Protein AF-A0A5Q4VCS9-F1 (afdb_monomer_lite)

Secondary structure (DSSP, 8-state):
-HHHHHHHHHHHHHHHHHHHHHHHHHH---SSHHHHHHHHHHHHHHHHHHHHIIIIIHHHPPPPP-----

InterPro domains:
  IPR027379 Cardiolipin synthase N-terminal [PF13396] (20-57)

Radius of gyration: 18.46 Å; chains: 1; bounding box: 35×26×57 Å

pLDDT: mean 89.22, std 8.26, range [62.69, 96.38]

Organism: NCBI:txid2586642

Sequence (70 aa):
METVLVWAGLGFLFLLLTNLAFFDVLRRDFGSRGKKVFWGFVALIPFIGCLIYAIIGIHMGRRIPEEPEA

Foldseek 3Di:
DVVVVVVVVVVVVLVVVLVVLVVCLVPDDPVDPVVSVVSNVVSCPSVVVVVCCVVPVVVVDDDDPPDPDD

Structure (mmCIF, N/CA/C/O backbone):
data_AF-A0A5Q4VCS9-F1
#
_entry.id   AF-A0A5Q4VCS9-F1
#
loop_
_atom_site.group_PDB
_atom_site.id
_atom_site.type_symbol
_atom_site.label_atom_id
_atom_site.label_alt_id
_atom_site.label_comp_id
_atom_site.label_asym_id
_atom_site.label_entity_id
_atom_site.label_seq_id
_atom_site.pdbx_PDB_ins_code
_atom_site.Cartn_x
_atom_site.Cartn_y
_atom_site.Cartn_z
_atom_site.occupancy
_atom_site.B_iso_or_equiv
_atom_site.auth_seq_id
_atom_site.auth_comp_id
_atom_site.auth_asym_id
_atom_site.auth_atom_id
_atom_site.pdbx_PDB_model_num
ATOM 1 N N . MET A 1 1 ? 14.339 -16.250 -15.655 1.00 70.56 1 MET A N 1
ATOM 2 C CA . MET A 1 1 ? 13.245 -16.836 -14.840 1.00 70.56 1 MET A CA 1
ATOM 3 C C . MET A 1 1 ? 13.423 -16.557 -13.350 1.00 70.56 1 MET A C 1
ATOM 5 O O . MET A 1 1 ? 12.460 -16.143 -12.721 1.00 70.56 1 MET A O 1
ATOM 9 N N . GLU A 1 2 ? 14.630 -16.704 -12.796 1.00 87.75 2 GLU A N 1
ATOM 10 C CA . GLU A 1 2 ? 14.908 -16.463 -11.366 1.00 87.75 2 GLU A CA 1
ATOM 11 C C . GLU A 1 2 ? 14.510 -15.061 -10.882 1.00 87.75 2 GLU A C 1
ATOM 13 O O . GLU A 1 2 ? 13.797 -14.932 -9.892 1.00 87.75 2 GLU A O 1
ATOM 18 N N . THR A 1 3 ? 14.865 -14.008 -11.626 1.00 92.31 3 THR A N 1
ATOM 19 C CA . THR A 1 3 ? 14.485 -12.623 -11.296 1.00 92.31 3 THR A CA 1
ATOM 20 C C . THR A 1 3 ? 12.970 -12.454 -11.177 1.00 92.31 3 THR A C 1
ATOM 22 O O . THR A 1 3 ? 12.488 -11.844 -10.229 1.00 92.31 3 THR A O 1
ATOM 25 N N . VAL A 1 4 ? 12.205 -13.039 -12.104 1.00 93.44 4 VAL A N 1
ATOM 26 C CA . VAL A 1 4 ? 10.736 -12.957 -12.105 1.00 93.44 4 VAL A CA 1
ATOM 27 C C . VAL A 1 4 ? 10.155 -13.650 -10.876 1.00 93.44 4 VAL A C 1
ATOM 29 O O . VAL A 1 4 ? 9.274 -13.090 -10.233 1.00 93.44 4 VAL A O 1
ATOM 32 N N . LEU A 1 5 ? 10.671 -14.828 -10.513 1.00 95.56 5 LEU A N 1
ATOM 33 C CA . LEU A 1 5 ? 10.245 -15.563 -9.318 1.00 95.56 5 LEU A CA 1
ATOM 34 C C . LEU A 1 5 ? 10.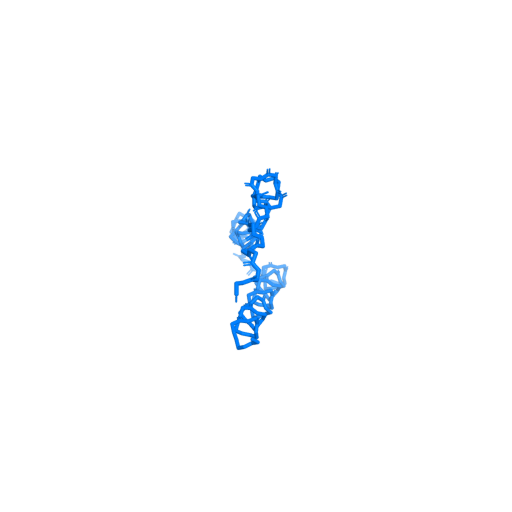516 -14.780 -8.029 1.00 95.56 5 LEU A C 1
ATOM 36 O O . LEU A 1 5 ? 9.640 -14.714 -7.168 1.00 95.56 5 LEU A O 1
ATOM 40 N N . VAL A 1 6 ? 11.688 -14.151 -7.910 1.00 95.75 6 VAL A N 1
ATOM 41 C CA . VAL A 1 6 ? 12.034 -13.315 -6.749 1.00 95.75 6 VAL A CA 1
ATOM 42 C C . VAL A 1 6 ? 11.076 -12.129 -6.630 1.00 95.75 6 VAL A C 1
ATOM 44 O O . VAL A 1 6 ? 10.497 -11.913 -5.564 1.00 95.75 6 VAL A O 1
ATOM 47 N N . TRP A 1 7 ? 10.854 -11.392 -7.721 1.00 94.44 7 TRP A N 1
ATOM 48 C CA . TRP A 1 7 ? 9.932 -10.253 -7.719 1.00 94.44 7 TRP A CA 1
ATOM 49 C C . TRP A 1 7 ? 8.481 -10.670 -7.465 1.00 94.44 7 TRP A C 1
ATOM 51 O O . TRP A 1 7 ? 7.783 -10.004 -6.702 1.00 94.44 7 TRP A O 1
ATOM 61 N N . ALA A 1 8 ? 8.034 -11.786 -8.044 1.00 94.69 8 ALA A N 1
ATOM 62 C CA . ALA A 1 8 ? 6.699 -12.326 -7.809 1.00 94.69 8 ALA A CA 1
ATOM 63 C C . ALA A 1 8 ? 6.507 -12.750 -6.344 1.00 94.69 8 ALA A C 1
ATOM 65 O O . ALA A 1 8 ? 5.494 -12.407 -5.736 1.00 94.69 8 ALA A O 1
ATOM 66 N N . GLY A 1 9 ? 7.491 -13.436 -5.753 1.00 96.38 9 GLY A N 1
ATOM 67 C CA . GLY A 1 9 ? 7.465 -13.831 -4.344 1.00 96.38 9 GLY A CA 1
ATOM 68 C C . GLY A 1 9 ? 7.437 -12.628 -3.399 1.00 96.38 9 GLY A C 1
ATOM 69 O O . GLY A 1 9 ? 6.636 -12.596 -2.464 1.00 96.38 9 GLY A O 1
ATOM 70 N N . LEU A 1 10 ? 8.248 -11.604 -3.679 1.00 95.00 10 LEU A N 1
ATOM 71 C CA . LEU A 1 10 ? 8.259 -10.365 -2.902 1.00 95.00 10 LEU A CA 1
ATOM 72 C C . LEU A 1 10 ? 6.928 -9.610 -3.020 1.00 95.00 10 LEU A C 1
ATOM 74 O O . LEU A 1 10 ? 6.385 -9.166 -2.009 1.00 95.00 10 LEU A O 1
ATOM 78 N N . GLY A 1 11 ? 6.375 -9.514 -4.232 1.00 93.00 11 GLY A N 1
ATOM 79 C CA . GLY A 1 11 ? 5.070 -8.901 -4.475 1.00 93.00 11 GLY A CA 1
ATOM 80 C C . GLY A 1 11 ? 3.938 -9.629 -3.748 1.00 93.00 11 GLY A C 1
ATOM 81 O O . GLY A 1 11 ? 3.097 -8.989 -3.118 1.00 93.00 11 GLY A O 1
ATOM 82 N N . PHE A 1 12 ? 3.950 -10.964 -3.762 1.00 95.25 12 PHE A N 1
ATOM 83 C CA . PHE A 1 12 ? 2.977 -11.774 -3.032 1.00 95.25 12 PHE A CA 1
ATOM 84 C C . PHE A 1 12 ? 3.081 -11.568 -1.515 1.00 95.25 12 PHE A C 1
ATOM 86 O O . PHE A 1 12 ? 2.070 -11.306 -0.861 1.00 95.25 12 PHE A O 1
ATOM 93 N N . LEU A 1 13 ? 4.294 -11.626 -0.954 1.00 95.81 13 LEU A N 1
ATOM 94 C CA . LEU A 1 13 ? 4.528 -11.384 0.472 1.00 95.81 13 LEU A CA 1
ATOM 95 C C . LEU A 1 13 ? 4.053 -9.984 0.884 1.00 95.81 13 LEU A C 1
ATOM 97 O O . LEU A 1 13 ? 3.367 -9.827 1.895 1.00 95.81 13 LEU A O 1
ATOM 101 N N . PHE A 1 14 ? 4.378 -8.974 0.079 1.00 93.94 14 PHE A N 1
ATOM 102 C CA . PHE A 1 14 ? 3.977 -7.591 0.309 1.00 93.94 14 PHE A CA 1
ATOM 103 C C . PHE A 1 14 ? 2.453 -7.412 0.291 1.00 93.94 14 PHE A C 1
ATOM 105 O O . PHE A 1 14 ? 1.891 -6.775 1.188 1.00 93.94 14 PHE A O 1
ATOM 112 N N . LEU A 1 15 ? 1.768 -8.021 -0.682 1.00 92.00 15 LEU A N 1
ATOM 113 C CA . LEU A 1 15 ? 0.307 -8.021 -0.761 1.00 92.00 15 LEU A CA 1
ATOM 114 C C . LEU A 1 15 ? -0.319 -8.682 0.473 1.00 92.00 15 LEU A C 1
ATOM 116 O O . LEU A 1 15 ? -1.289 -8.164 1.032 1.00 92.00 15 LEU A O 1
ATOM 120 N N . LEU A 1 16 ? 0.238 -9.810 0.913 1.00 95.94 16 LEU A N 1
ATOM 121 C CA . LEU A 1 16 ? -0.266 -10.568 2.054 1.00 95.94 16 LEU A CA 1
ATOM 122 C C . LEU A 1 16 ? -0.127 -9.761 3.354 1.00 95.94 16 LEU A C 1
ATOM 124 O O . LEU A 1 16 ? -1.112 -9.588 4.072 1.00 95.94 16 LEU A O 1
ATOM 128 N N . LEU A 1 17 ? 1.049 -9.181 3.612 1.00 95.50 17 LEU A N 1
ATOM 129 C CA . LEU A 1 17 ? 1.285 -8.321 4.779 1.00 95.50 17 LEU A CA 1
ATOM 130 C C . LEU A 1 17 ? 0.373 -7.091 4.790 1.00 95.50 17 LEU A C 1
ATOM 132 O O . LEU A 1 17 ? -0.176 -6.737 5.833 1.00 95.50 17 LEU A O 1
ATOM 136 N N . THR A 1 18 ? 0.166 -6.471 3.630 1.00 93.25 18 THR A N 1
ATOM 137 C CA . THR A 1 18 ? -0.703 -5.297 3.502 1.00 93.25 18 THR A CA 1
ATOM 138 C C . THR A 1 18 ? -2.159 -5.638 3.842 1.00 93.25 18 THR A C 1
ATOM 140 O O . THR A 1 18 ? -2.799 -4.922 4.613 1.00 93.25 18 THR A O 1
ATOM 143 N N . ASN A 1 19 ? -2.681 -6.761 3.337 1.00 94.56 19 ASN A N 1
ATOM 144 C CA . ASN A 1 19 ? -4.036 -7.215 3.669 1.00 94.56 19 ASN A CA 1
ATOM 145 C C . ASN A 1 19 ? -4.177 -7.591 5.153 1.00 94.56 19 ASN A C 1
ATOM 147 O O . ASN A 1 19 ? -5.187 -7.259 5.775 1.00 94.56 19 ASN A O 1
ATOM 151 N N . LEU A 1 20 ? -3.165 -8.235 5.746 1.00 96.06 20 LEU A N 1
ATOM 152 C CA . LEU A 1 20 ? -3.160 -8.529 7.182 1.00 96.06 20 LEU A CA 1
ATOM 153 C C . LEU A 1 20 ? -3.186 -7.248 8.022 1.00 96.06 20 LEU A C 1
ATOM 155 O O . LEU A 1 20 ? -3.958 -7.177 8.976 1.00 96.06 20 LEU A O 1
ATOM 159 N N . ALA A 1 21 ? -2.411 -6.225 7.649 1.00 95.12 21 ALA A N 1
ATOM 160 C CA . ALA A 1 21 ? -2.432 -4.931 8.328 1.00 95.12 21 ALA A CA 1
ATOM 161 C C . ALA A 1 21 ? -3.818 -4.272 8.251 1.00 95.12 21 ALA A C 1
ATOM 163 O O . ALA A 1 21 ? -4.320 -3.756 9.250 1.00 95.12 21 ALA A O 1
ATOM 164 N N . 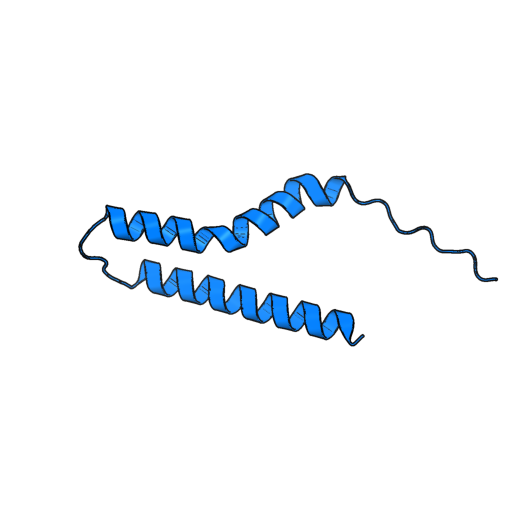PHE A 1 22 ? -4.481 -4.353 7.095 1.00 93.88 22 PHE A N 1
ATOM 165 C CA . PHE A 1 22 ? -5.860 -3.893 6.940 1.00 93.88 22 PHE A CA 1
ATOM 166 C C . PHE A 1 22 ? -6.832 -4.629 7.861 1.00 93.88 22 PHE A C 1
ATOM 168 O O . PHE A 1 22 ? -7.617 -3.993 8.569 1.00 93.88 22 PHE A O 1
ATOM 175 N N . PHE A 1 23 ? -6.777 -5.962 7.888 1.00 95.44 23 PHE A N 1
ATOM 176 C CA . PHE A 1 23 ? -7.633 -6.745 8.773 1.00 95.44 23 PHE A CA 1
ATOM 177 C C . PHE A 1 23 ? -7.358 -6.467 10.253 1.00 95.44 23 PHE A C 1
ATOM 179 O O . PHE A 1 23 ? -8.323 -6.393 11.018 1.00 95.44 23 PHE A O 1
ATOM 186 N N . ASP A 1 24 ? -6.096 -6.265 10.649 1.00 95.25 24 ASP A N 1
ATOM 187 C CA . ASP A 1 24 ? -5.743 -5.861 12.016 1.00 95.25 24 ASP A CA 1
ATOM 188 C C . ASP A 1 24 ? -6.398 -4.523 12.355 1.00 95.25 24 ASP A C 1
ATOM 190 O O . ASP A 1 24 ? -7.183 -4.450 13.295 1.00 95.25 24 ASP A O 1
ATOM 194 N N . VAL A 1 25 ? -6.194 -3.486 11.539 1.00 94.56 25 VAL A N 1
ATOM 195 C CA . VAL A 1 25 ? -6.768 -2.157 11.801 1.00 94.56 25 VAL A CA 1
ATOM 196 C C . VAL A 1 25 ? -8.298 -2.196 11.886 1.00 94.56 25 VAL A C 1
ATOM 198 O O . VAL A 1 25 ? -8.893 -1.539 12.747 1.00 94.56 25 VAL A O 1
ATOM 201 N N . LEU A 1 26 ? -8.958 -2.968 11.018 1.00 91.75 26 LEU A N 1
ATOM 202 C CA . LEU A 1 26 ? -10.418 -3.077 11.005 1.00 91.75 26 LEU A CA 1
ATOM 203 C C . LEU A 1 26 ? -10.955 -3.770 12.261 1.00 91.75 26 LEU A C 1
ATOM 205 O O . LEU A 1 26 ? -11.915 -3.273 12.861 1.00 91.75 26 LEU A O 1
ATOM 209 N N . ARG A 1 27 ? -10.331 -4.878 12.673 1.00 94.50 27 ARG A N 1
ATOM 210 C CA . ARG A 1 27 ? -10.795 -5.720 13.789 1.00 94.50 27 ARG A CA 1
ATOM 211 C C . ARG A 1 27 ? -10.310 -5.247 15.154 1.00 94.50 27 ARG A C 1
ATOM 213 O O . ARG A 1 27 ? -10.933 -5.567 16.160 1.00 94.50 27 ARG A O 1
ATOM 220 N N . ARG A 1 28 ? -9.223 -4.483 15.201 1.00 93.12 28 ARG A N 1
ATOM 221 C CA . ARG A 1 28 ? -8.628 -3.999 16.441 1.00 93.12 28 ARG A CA 1
ATOM 222 C C . ARG A 1 28 ? -9.358 -2.769 16.966 1.00 93.12 28 ARG A C 1
ATOM 224 O O . ARG A 1 28 ? -9.752 -1.867 16.213 1.00 93.12 28 ARG A O 1
ATOM 231 N N . ASP A 1 29 ? -9.524 -2.740 18.282 1.00 91.88 29 ASP A N 1
ATOM 232 C CA . ASP A 1 29 ? -9.912 -1.543 19.012 1.00 91.88 29 ASP A CA 1
ATOM 233 C C . ASP A 1 29 ? -8.651 -0.814 19.490 1.00 91.88 29 ASP A C 1
ATOM 235 O O . ASP A 1 29 ? -7.748 -1.403 20.082 1.00 91.88 29 ASP A O 1
ATOM 239 N N . PHE A 1 30 ? -8.581 0.480 19.195 1.00 90.00 30 PHE A N 1
ATOM 240 C CA . PHE A 1 30 ? -7.463 1.348 19.561 1.00 90.00 30 PHE A CA 1
ATOM 241 C C . PHE A 1 30 ? -7.806 2.271 20.741 1.00 90.00 30 PHE A C 1
ATOM 243 O O . PHE A 1 30 ? -7.000 3.139 21.093 1.00 90.00 30 PHE A O 1
ATOM 250 N N . GLY A 1 31 ? -9.011 2.154 21.314 1.00 91.44 31 GLY A N 1
ATOM 251 C CA . GLY A 1 31 ? -9.506 2.975 22.425 1.00 91.44 31 GLY A CA 1
ATOM 252 C C . GLY A 1 31 ? -9.770 4.445 22.068 1.00 91.44 31 GLY A C 1
ATOM 253 O O . GLY A 1 31 ? -10.340 5.191 22.855 1.00 91.44 31 GLY A O 1
ATOM 254 N N . SER A 1 32 ? -9.368 4.888 20.875 1.00 93.75 32 SER A N 1
ATOM 255 C CA . SER A 1 32 ? -9.657 6.209 20.327 1.00 93.75 32 SER A CA 1
ATOM 256 C C . SER A 1 32 ? -9.872 6.113 18.825 1.00 93.75 32 SER A C 1
ATOM 258 O O . SER A 1 32 ? -9.086 5.496 18.098 1.00 93.75 32 SER A O 1
ATOM 260 N N . ARG A 1 33 ? -10.914 6.799 18.349 1.00 92.00 33 ARG A N 1
ATOM 261 C CA . ARG A 1 33 ? -11.244 6.882 16.924 1.00 92.00 33 ARG A CA 1
ATOM 262 C C . ARG A 1 33 ? -10.095 7.499 16.115 1.00 92.00 33 ARG A C 1
ATOM 264 O O . ARG A 1 33 ? -9.800 7.015 15.029 1.00 92.00 33 ARG A O 1
ATOM 271 N N . GLY A 1 34 ?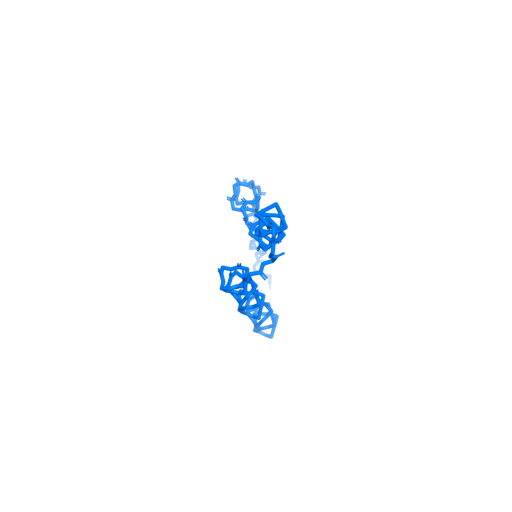 -9.394 8.492 16.673 1.00 94.00 34 GLY A N 1
ATOM 272 C CA . GLY A 1 34 ? -8.257 9.145 16.013 1.00 94.00 34 GLY A CA 1
ATOM 273 C C . GLY A 1 34 ? -7.080 8.197 15.769 1.00 94.00 34 GLY A C 1
ATOM 274 O O . GLY A 1 34 ? -6.531 8.167 14.672 1.00 94.00 34 GLY A O 1
ATOM 275 N N . LYS A 1 35 ? -6.745 7.350 16.753 1.00 93.44 35 LYS A N 1
ATOM 276 C CA . LYS A 1 35 ? -5.681 6.340 16.608 1.00 93.44 35 LYS A CA 1
ATOM 277 C C . LYS A 1 35 ? -6.018 5.315 15.527 1.00 93.44 35 LYS A C 1
ATOM 279 O O . LYS A 1 35 ? -5.156 4.982 14.722 1.00 93.44 35 LYS A O 1
ATOM 284 N N . LYS A 1 36 ? -7.271 4.852 15.480 1.00 92.94 36 LYS A N 1
ATOM 285 C CA . LYS A 1 36 ? -7.732 3.898 14.460 1.00 92.94 36 LYS A CA 1
ATOM 286 C C . LYS A 1 36 ? -7.624 4.479 13.047 1.00 92.94 36 LYS A C 1
ATOM 288 O O . LYS A 1 36 ? -7.134 3.806 12.148 1.00 92.94 36 LYS A O 1
ATOM 293 N N . VAL A 1 37 ? -8.027 5.738 12.870 1.00 94.94 37 VAL A N 1
ATOM 294 C CA . VAL A 1 37 ? -7.915 6.444 11.583 1.00 94.94 37 VAL A CA 1
ATOM 295 C C . VAL A 1 37 ? -6.452 6.615 11.171 1.00 94.94 37 VAL A C 1
ATOM 297 O O . VAL A 1 37 ? -6.109 6.300 10.036 1.00 94.94 37 VAL A O 1
ATOM 300 N N . PHE A 1 38 ? -5.580 7.040 12.091 1.00 96.12 38 PHE A N 1
ATOM 301 C CA . PHE A 1 38 ? -4.145 7.177 11.824 1.00 96.12 38 PHE A CA 1
ATOM 302 C C . PHE A 1 38 ? -3.524 5.863 11.332 1.00 96.12 38 PHE A C 1
ATOM 304 O O . PHE A 1 38 ? -2.897 5.836 10.276 1.00 96.12 38 PHE A O 1
ATOM 311 N N . TRP A 1 39 ? -3.756 4.758 12.045 1.00 94.88 39 TRP A N 1
ATOM 312 C CA . TRP A 1 39 ? -3.237 3.451 11.633 1.00 94.88 39 TRP A CA 1
ATOM 313 C C . TRP A 1 39 ? -3.859 2.945 10.326 1.00 94.88 39 TRP A C 1
ATOM 315 O O . TRP A 1 39 ? -3.167 2.303 9.540 1.00 94.88 39 TRP A O 1
ATOM 325 N N . GLY A 1 40 ? -5.117 3.294 10.037 1.00 93.44 40 GLY A N 1
ATOM 326 C CA . GLY A 1 40 ? -5.736 3.042 8.732 1.00 93.44 40 GLY A CA 1
ATOM 327 C C . GLY A 1 40 ? -5.028 3.760 7.582 1.00 93.44 40 GLY A C 1
ATOM 328 O O . GLY A 1 40 ? -4.788 3.151 6.542 1.00 93.44 40 GLY A O 1
ATOM 329 N N . PHE A 1 41 ? -4.620 5.017 7.776 1.00 94.69 41 PHE A N 1
ATOM 330 C CA . PHE A 1 41 ? -3.809 5.737 6.788 1.00 94.69 41 PHE A CA 1
ATOM 331 C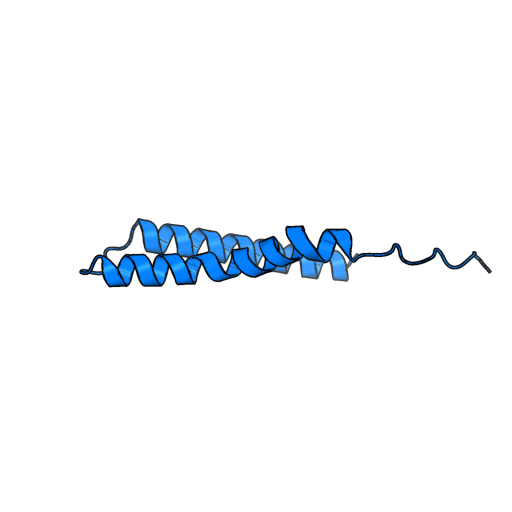 C . PHE A 1 41 ? -2.423 5.116 6.606 1.00 94.69 41 PHE A C 1
ATOM 333 O O . PHE A 1 41 ? -1.949 5.004 5.478 1.00 94.69 41 PHE A O 1
ATOM 340 N N . VAL A 1 42 ? -1.787 4.662 7.689 1.00 94.25 42 VAL A N 1
ATOM 341 C CA . VAL A 1 42 ? -0.495 3.962 7.604 1.00 94.25 42 VAL A CA 1
ATOM 342 C C . VAL A 1 42 ? -0.627 2.663 6.800 1.00 94.25 42 VAL A C 1
ATOM 344 O O . VAL A 1 42 ? 0.210 2.394 5.940 1.00 94.25 42 VAL A O 1
ATOM 347 N N . ALA A 1 43 ? -1.703 1.896 7.002 1.00 93.62 43 ALA A N 1
ATOM 348 C CA . ALA A 1 43 ? -1.970 0.673 6.240 1.00 93.62 43 ALA A CA 1
ATOM 349 C C . ALA A 1 43 ? -2.178 0.923 4.730 1.00 93.62 43 ALA A C 1
ATOM 351 O O . ALA A 1 43 ? -1.986 0.006 3.934 1.00 93.62 43 ALA A O 1
ATOM 352 N N . LEU A 1 44 ? -2.523 2.151 4.318 1.00 91.44 44 LEU A N 1
ATOM 353 C CA . LEU A 1 44 ? -2.695 2.535 2.910 1.00 91.44 44 LEU A CA 1
ATOM 354 C C . LEU A 1 44 ? -1.382 2.849 2.176 1.00 91.44 44 LEU A C 1
ATOM 356 O O . LEU A 1 44 ? -1.367 2.812 0.945 1.00 91.44 44 LEU A O 1
ATOM 360 N N . ILE A 1 45 ? -0.285 3.136 2.887 1.00 93.56 45 ILE A N 1
ATOM 361 C CA . ILE A 1 45 ? 1.009 3.531 2.292 1.00 93.56 45 ILE A CA 1
ATOM 362 C C . ILE A 1 45 ? 1.484 2.569 1.181 1.00 93.56 45 ILE A C 1
ATOM 364 O O . ILE A 1 45 ? 1.859 3.062 0.113 1.00 93.56 45 ILE A O 1
ATOM 368 N N . PRO A 1 46 ? 1.418 1.230 1.354 1.00 87.94 46 PRO A N 1
ATOM 369 C CA . PRO A 1 46 ? 1.751 0.256 0.312 1.00 87.94 46 PRO A CA 1
ATOM 370 C C . PRO A 1 46 ? 1.079 0.486 -1.046 1.00 87.94 46 PRO A C 1
ATOM 372 O O . PRO A 1 46 ? 1.671 0.223 -2.093 1.00 87.94 46 PRO A O 1
ATOM 375 N N . PHE A 1 47 ? -0.151 1.003 -1.044 1.00 87.50 47 PHE A N 1
ATOM 376 C CA . PHE A 1 47 ? -0.925 1.232 -2.261 1.00 87.50 47 PHE A CA 1
ATOM 377 C C . PHE A 1 47 ? -0.548 2.533 -2.966 1.00 87.50 47 PHE A C 1
ATOM 379 O O . PHE A 1 47 ? -0.689 2.619 -4.184 1.00 87.50 47 PHE A O 1
ATOM 386 N N . ILE A 1 48 ? -0.030 3.529 -2.242 1.00 90.75 48 ILE A N 1
ATOM 387 C CA . ILE A 1 48 ? 0.304 4.845 -2.807 1.00 90.75 48 ILE A CA 1
ATOM 388 C C . ILE A 1 48 ? 1.362 4.705 -3.906 1.00 90.75 48 ILE A C 1
ATOM 390 O O . ILE A 1 48 ? 1.194 5.255 -4.992 1.00 90.75 48 ILE A O 1
ATOM 394 N N . GLY A 1 49 ? 2.414 3.916 -3.667 1.00 87.12 49 GLY A N 1
ATOM 395 C CA . GLY A 1 49 ? 3.455 3.669 -4.670 1.00 87.12 49 GLY A CA 1
ATOM 396 C C . GLY A 1 49 ? 2.911 2.996 -5.935 1.00 87.12 49 GLY A C 1
ATOM 397 O O . GLY A 1 49 ? 3.236 3.418 -7.046 1.00 87.12 49 GLY A O 1
ATOM 398 N N . CYS A 1 50 ? 2.023 2.007 -5.777 1.00 87.75 50 CYS A N 1
ATOM 399 C CA . CYS A 1 50 ? 1.359 1.353 -6.909 1.00 87.75 50 CYS A CA 1
ATOM 400 C C . CYS A 1 50 ? 0.474 2.329 -7.693 1.00 87.75 50 CYS A C 1
ATOM 402 O O . CYS A 1 50 ? 0.523 2.336 -8.920 1.00 87.75 50 CYS A O 1
ATOM 404 N N . LEU A 1 51 ? -0.300 3.171 -7.002 1.00 89.62 51 LEU A N 1
ATOM 405 C CA . LEU A 1 51 ? -1.156 4.175 -7.638 1.00 89.62 51 LEU A CA 1
ATOM 406 C C . LEU A 1 51 ? -0.334 5.198 -8.427 1.00 89.62 51 LEU A C 1
ATOM 408 O O . LEU A 1 51 ? -0.666 5.491 -9.573 1.00 89.62 51 LEU A O 1
ATOM 412 N N . ILE A 1 52 ? 0.765 5.696 -7.854 1.00 92.44 52 ILE A N 1
ATOM 413 C CA . ILE A 1 52 ? 1.672 6.625 -8.541 1.00 92.44 52 ILE A CA 1
ATOM 414 C C . ILE A 1 52 ? 2.238 5.980 -9.813 1.00 92.44 52 ILE A C 1
ATOM 416 O O . ILE A 1 52 ? 2.213 6.602 -10.876 1.00 92.44 52 ILE A O 1
ATOM 420 N N . TYR A 1 53 ? 2.709 4.732 -9.740 1.00 88.50 53 TYR A N 1
ATOM 421 C CA . TYR A 1 53 ? 3.230 4.034 -10.916 1.00 88.50 53 TYR A CA 1
ATOM 422 C C . TYR A 1 53 ? 2.144 3.775 -11.971 1.00 88.50 53 TYR A C 1
ATOM 424 O O . TYR A 1 53 ? 2.376 4.006 -13.155 1.00 88.50 53 TYR A O 1
ATOM 432 N N . ALA A 1 54 ? 0.949 3.352 -11.558 1.00 89.00 54 ALA A N 1
ATOM 433 C CA . ALA A 1 54 ? -0.157 3.085 -12.474 1.00 89.00 54 ALA A CA 1
ATOM 434 C C . ALA A 1 54 ? -0.632 4.352 -13.206 1.00 89.00 54 ALA A C 1
ATOM 436 O O . ALA A 1 54 ? -0.935 4.293 -14.393 1.00 89.00 54 ALA A O 1
ATOM 437 N N . ILE A 1 55 ? -0.677 5.498 -12.518 1.00 92.62 55 ILE A N 1
ATOM 438 C CA . ILE A 1 55 ? -1.146 6.765 -13.098 1.00 92.62 55 ILE A CA 1
ATOM 439 C C . ILE A 1 55 ? -0.049 7.431 -13.938 1.00 92.62 55 ILE A C 1
ATOM 441 O O . ILE A 1 55 ? -0.313 7.908 -15.041 1.00 92.62 55 ILE A O 1
ATOM 445 N N . ILE A 1 56 ? 1.181 7.484 -13.425 1.00 92.75 56 ILE A N 1
ATOM 446 C CA . ILE A 1 56 ? 2.278 8.252 -14.034 1.00 92.75 56 ILE A CA 1
ATOM 447 C C . ILE A 1 56 ? 3.241 7.329 -14.780 1.00 92.75 56 ILE A C 1
ATOM 449 O O . ILE A 1 56 ? 3.518 7.532 -15.960 1.00 92.75 56 ILE A O 1
ATOM 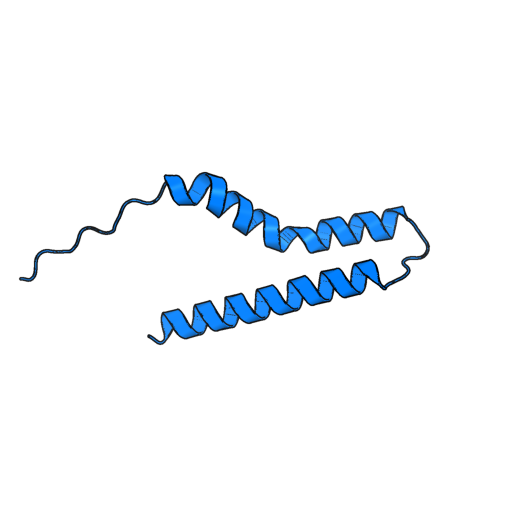453 N N . GLY A 1 57 ? 3.752 6.305 -14.097 1.00 85.31 57 GLY A N 1
ATOM 454 C CA . GLY A 1 57 ? 4.795 5.415 -14.613 1.00 85.31 57 GLY A CA 1
ATOM 455 C C . GLY A 1 57 ? 4.389 4.660 -15.878 1.00 85.31 57 GLY A C 1
ATOM 456 O O . GLY A 1 57 ? 5.206 4.530 -16.790 1.00 85.31 57 GLY A O 1
ATOM 457 N N . ILE A 1 58 ? 3.123 4.244 -15.976 1.00 87.50 58 ILE A N 1
ATOM 458 C CA . ILE A 1 58 ? 2.606 3.502 -17.136 1.00 87.50 58 ILE A CA 1
ATOM 459 C C . ILE A 1 58 ? 2.709 4.311 -18.438 1.00 87.50 58 ILE A C 1
ATOM 461 O O . ILE A 1 58 ? 2.941 3.743 -19.501 1.00 87.50 58 ILE A O 1
ATOM 465 N N . HIS A 1 59 ? 2.597 5.640 -18.348 1.00 85.69 59 HIS A N 1
ATOM 466 C CA . HIS A 1 59 ? 2.664 6.545 -19.495 1.00 85.69 59 HIS A CA 1
ATOM 467 C C . HIS A 1 59 ? 4.100 6.976 -19.835 1.00 85.69 59 HIS A C 1
ATOM 469 O O . HIS A 1 59 ? 4.338 7.508 -20.915 1.00 85.69 59 HIS A O 1
ATOM 475 N N . MET A 1 60 ? 5.063 6.753 -18.932 1.00 81.50 60 MET A N 1
ATOM 476 C CA . MET A 1 60 ? 6.462 7.174 -19.099 1.00 81.50 60 MET A CA 1
ATOM 477 C C . MET A 1 60 ? 7.382 6.068 -19.644 1.00 81.50 60 MET A C 1
ATOM 479 O O . MET A 1 60 ? 8.544 6.330 -19.959 1.00 81.50 60 MET A O 1
ATOM 483 N N . GLY A 1 61 ? 6.894 4.831 -19.766 1.00 73.62 61 GLY A N 1
ATOM 484 C CA . GLY A 1 61 ? 7.672 3.708 -20.289 1.00 73.62 61 GLY A CA 1
ATOM 485 C C . GLY A 1 61 ? 7.801 3.728 -21.816 1.00 73.62 61 GLY A C 1
ATOM 486 O O . GLY A 1 61 ? 6.801 3.748 -22.529 1.00 73.62 61 GLY A O 1
ATOM 487 N N . ARG A 1 62 ? 9.033 3.648 -22.335 1.00 74.06 62 ARG A N 1
ATOM 488 C CA . ARG A 1 62 ? 9.310 3.278 -23.738 1.00 74.06 62 ARG A CA 1
ATOM 489 C C . ARG A 1 62 ? 9.701 1.802 -23.790 1.00 74.06 62 ARG A C 1
ATOM 491 O O . ARG A 1 62 ? 10.372 1.327 -22.876 1.00 74.06 62 ARG A O 1
ATOM 498 N N . ARG A 1 63 ? 9.289 1.076 -24.837 1.00 71.12 63 ARG A N 1
ATOM 499 C CA . ARG A 1 63 ? 9.739 -0.312 -25.034 1.00 71.12 63 ARG A CA 1
ATOM 500 C C . ARG A 1 63 ? 11.256 -0.321 -25.208 1.00 71.12 63 ARG A C 1
ATOM 502 O O . ARG A 1 63 ? 11.797 0.566 -25.868 1.00 71.12 63 ARG A O 1
ATOM 509 N N . ILE A 1 64 ? 11.919 -1.301 -24.602 1.00 78.62 64 ILE A N 1
ATOM 510 C CA . ILE A 1 64 ? 13.335 -1.561 -24.866 1.00 78.62 64 ILE A CA 1
ATOM 511 C C . ILE A 1 64 ? 13.427 -1.906 -26.361 1.00 78.62 64 ILE A C 1
ATOM 513 O O . ILE A 1 64 ? 12.655 -2.760 -26.802 1.00 78.62 64 ILE A O 1
ATOM 517 N N . PRO A 1 65 ? 14.259 -1.210 -27.158 1.00 73.06 65 PRO A N 1
ATOM 518 C CA . PRO A 1 65 ? 14.469 -1.579 -28.549 1.00 73.06 65 PRO A CA 1
ATOM 519 C C . PRO A 1 65 ? 14.975 -3.021 -28.597 1.00 73.06 65 PRO A C 1
ATOM 521 O O 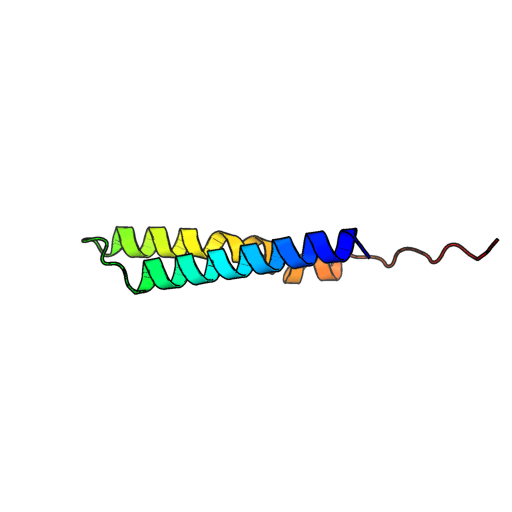. PRO A 1 65 ? 15.946 -3.341 -27.917 1.00 73.06 65 PRO A O 1
ATOM 524 N N . GLU A 1 66 ? 14.300 -3.876 -29.363 1.00 74.31 66 GLU A N 1
ATOM 525 C CA . GLU A 1 66 ? 14.822 -5.197 -29.710 1.00 74.31 66 GLU A CA 1
ATOM 526 C C . GLU A 1 66 ? 16.143 -4.946 -30.457 1.00 74.31 66 GLU A C 1
ATOM 528 O O . GLU A 1 66 ? 16.150 -4.327 -31.525 1.00 74.31 66 GLU A O 1
ATOM 533 N N . GLU A 1 67 ? 17.272 -5.307 -29.850 1.00 74.06 67 GLU A N 1
ATOM 534 C CA . GLU A 1 67 ? 18.576 -5.223 -30.503 1.00 74.06 67 GLU A CA 1
ATOM 535 C C . GLU A 1 67 ? 18.532 -6.188 -31.699 1.00 74.06 67 GLU A C 1
ATOM 537 O O . GLU A 1 67 ? 18.137 -7.342 -31.512 1.00 74.06 67 GLU A O 1
ATOM 542 N N . PRO A 1 68 ? 18.807 -5.736 -32.938 1.00 70.19 68 PRO A N 1
ATOM 543 C CA . PRO A 1 68 ? 18.687 -6.610 -34.094 1.00 70.19 68 PRO A CA 1
ATOM 544 C C . PRO A 1 68 ? 19.667 -7.771 -33.917 1.00 70.19 68 PRO A C 1
ATOM 546 O O . PRO A 1 68 ? 20.849 -7.534 -33.670 1.00 70.19 68 PRO A O 1
ATOM 549 N N . GLU A 1 69 ? 19.152 -9.001 -33.999 1.00 66.62 69 GLU A N 1
ATOM 550 C CA . GLU A 1 69 ? 19.937 -10.236 -33.929 1.00 66.62 69 GLU A CA 1
ATOM 551 C C . GLU A 1 69 ? 21.160 -10.115 -34.854 1.00 66.62 69 GLU A C 1
ATOM 553 O O . GLU A 1 69 ? 21.012 -9.967 -36.071 1.00 66.62 69 GLU A O 1
ATOM 558 N N . ALA A 1 70 ? 22.354 -10.104 -34.253 1.00 62.69 70 ALA A N 1
ATOM 559 C CA . ALA A 1 70 ? 23.645 -10.051 -34.935 1.00 62.69 70 ALA A CA 1
ATOM 560 C C . ALA A 1 70 ? 24.252 -11.450 -35.061 1.00 62.69 70 ALA A C 1
ATOM 562 O O . ALA A 1 70 ? 24.162 -12.220 -34.075 1.00 62.69 70 ALA A O 1
#